Protein AF-A0A9E5QHW3-F1 (afdb_monomer)

Radius of gyration: 20.99 Å; Cα contacts (8 Å, |Δi|>4): 77; chains: 1; bounding box: 50×35×52 Å

Structure (mmCIF, N/CA/C/O backbone):
data_AF-A0A9E5QHW3-F1
#
_entry.id   AF-A0A9E5QHW3-F1
#
loop_
_atom_site.group_PDB
_atom_site.id
_atom_site.type_symbol
_atom_site.label_atom_id
_atom_site.label_alt_id
_atom_site.label_comp_id
_atom_site.label_asym_id
_atom_site.label_entity_id
_atom_site.label_seq_id
_atom_site.pdbx_PDB_ins_code
_atom_site.Cartn_x
_atom_site.Cartn_y
_atom_site.Cartn_z
_atom_site.occupancy
_atom_site.B_iso_or_equiv
_atom_site.auth_seq_id
_atom_site.auth_comp_id
_atom_site.auth_asym_id
_atom_site.auth_atom_id
_atom_site.pdbx_PDB_model_num
ATOM 1 N N . MET A 1 1 ? -14.652 7.446 2.215 1.00 88.50 1 MET A N 1
ATOM 2 C CA . MET A 1 1 ? -14.786 6.222 3.031 1.00 88.50 1 MET A CA 1
ATOM 3 C C . MET A 1 1 ? -13.491 6.023 3.794 1.00 88.50 1 MET A C 1
ATOM 5 O O . MET A 1 1 ? -12.458 6.479 3.314 1.00 88.50 1 MET A O 1
ATOM 9 N N . VAL A 1 2 ? -13.554 5.407 4.967 1.00 93.81 2 VAL A N 1
ATOM 10 C CA . VAL A 1 2 ? -12.398 5.106 5.817 1.00 93.81 2 VAL A CA 1
ATOM 11 C C . VAL A 1 2 ? -12.254 3.601 5.986 1.00 93.81 2 VAL A C 1
ATOM 13 O O . VAL A 1 2 ? -13.249 2.873 5.989 1.00 93.81 2 VAL A O 1
ATOM 16 N N . LYS A 1 3 ? -11.004 3.160 6.113 1.00 95.44 3 LYS A N 1
ATOM 17 C CA . LYS A 1 3 ? -10.635 1.804 6.510 1.00 95.44 3 LYS A CA 1
ATOM 18 C C . LYS A 1 3 ? -10.633 1.723 8.028 1.00 95.44 3 LYS A C 1
ATOM 20 O O . LYS A 1 3 ? -10.245 2.683 8.698 1.00 95.44 3 LYS A O 1
ATOM 25 N N . ILE A 1 4 ? -11.057 0.577 8.542 1.00 94.88 4 ILE A N 1
ATOM 26 C CA . ILE A 1 4 ? -11.172 0.323 9.974 1.00 94.88 4 ILE A CA 1
ATOM 27 C C . ILE A 1 4 ? -10.498 -1.011 10.272 1.00 94.88 4 ILE A C 1
ATOM 29 O O . ILE A 1 4 ? -10.780 -2.016 9.614 1.00 94.88 4 ILE A O 1
ATOM 33 N N . ARG A 1 5 ? -9.619 -1.012 11.274 1.00 94.56 5 ARG A N 1
ATOM 34 C CA . ARG A 1 5 ? -9.044 -2.222 11.859 1.00 94.56 5 ARG A CA 1
ATOM 35 C C . ARG A 1 5 ? -9.352 -2.242 13.353 1.00 94.56 5 ARG A C 1
ATOM 37 O O . ARG A 1 5 ? -8.955 -1.327 14.069 1.00 94.56 5 ARG A O 1
ATOM 44 N N . GLY A 1 6 ? -10.077 -3.262 13.802 1.00 95.62 6 GLY A N 1
ATOM 45 C CA . GLY A 1 6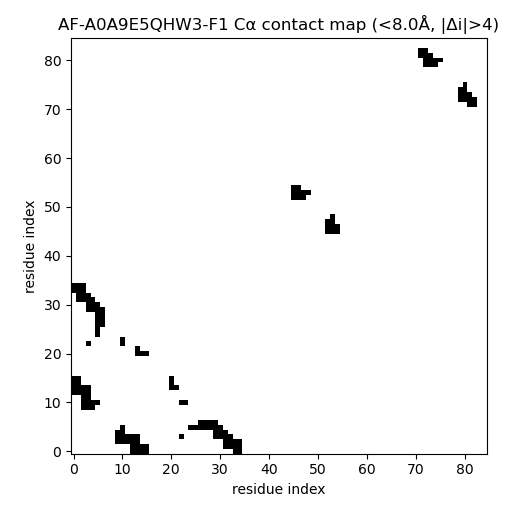 ? -10.426 -3.482 15.206 1.00 95.62 6 GLY A CA 1
ATOM 46 C C . GLY A 1 6 ? -9.764 -4.756 15.713 1.00 95.62 6 GLY A C 1
ATOM 47 O O . GLY A 1 6 ? -9.934 -5.804 15.097 1.00 95.62 6 GLY A O 1
ATOM 48 N N . ASP A 1 7 ? -8.965 -4.662 16.777 1.00 94.00 7 ASP A N 1
ATOM 49 C CA . ASP A 1 7 ? -8.255 -5.795 17.399 1.00 94.00 7 ASP A CA 1
ATOM 50 C C . ASP A 1 7 ? -7.494 -6.689 16.390 1.00 94.00 7 ASP A C 1
ATOM 52 O O . ASP A 1 7 ? -7.414 -7.908 16.519 1.00 94.00 7 ASP A O 1
ATOM 56 N N . GLY A 1 8 ? -6.925 -6.070 15.348 1.00 90.50 8 GLY A N 1
ATOM 57 C CA . GLY A 1 8 ? -6.172 -6.749 14.287 1.00 90.50 8 GLY A CA 1
ATOM 58 C C . GLY A 1 8 ? -7.004 -7.232 13.092 1.00 90.50 8 GLY A C 1
ATOM 59 O O . GLY A 1 8 ? -6.418 -7.551 12.057 1.00 90.50 8 GLY A O 1
ATOM 60 N N . PHE A 1 9 ? -8.335 -7.209 13.173 1.00 91.44 9 PHE A N 1
ATOM 61 C CA . PHE A 1 9 ? -9.238 -7.609 12.092 1.00 91.44 9 PHE A CA 1
ATOM 62 C C . PHE A 1 9 ? -9.697 -6.414 11.254 1.00 91.44 9 PHE A C 1
ATOM 64 O O . PHE A 1 9 ? -10.038 -5.353 11.779 1.00 91.44 9 PHE A O 1
ATOM 71 N N . VAL A 1 10 ? -9.713 -6.588 9.930 1.00 92.81 10 VAL A N 1
ATOM 72 C CA . VAL A 1 10 ? -10.209 -5.573 8.990 1.00 92.81 10 VAL A CA 1
ATOM 73 C C . VAL A 1 10 ? -11.735 -5.636 8.938 1.00 92.81 10 VAL A C 1
ATOM 75 O O . VAL A 1 10 ? -12.297 -6.689 8.645 1.00 92.81 10 VAL A O 1
ATOM 78 N N . GLN A 1 11 ? -12.391 -4.504 9.192 1.00 93.56 11 GLN A N 1
ATOM 79 C 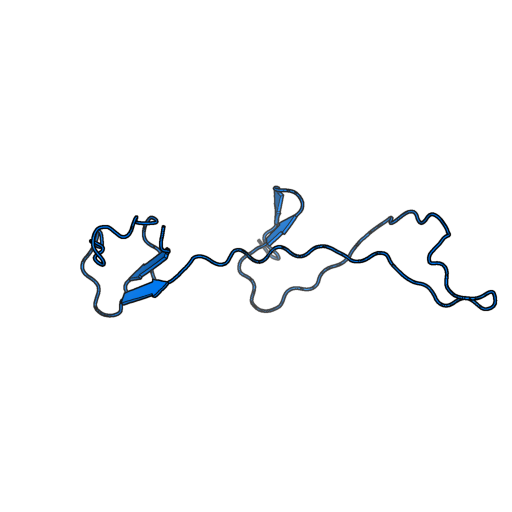CA . GLN A 1 11 ? -13.842 -4.347 9.062 1.00 93.56 11 GLN A CA 1
ATOM 80 C C . GLN A 1 11 ? -14.212 -3.718 7.702 1.00 93.56 11 GLN A C 1
ATOM 82 O O . GLN A 1 11 ? -13.347 -3.132 7.040 1.00 93.56 11 GLN A O 1
ATOM 87 N N . PRO A 1 12 ? -15.485 -3.807 7.264 1.00 94.12 12 PRO A N 1
ATOM 88 C CA . PRO A 1 12 ? -15.952 -3.133 6.055 1.00 94.12 12 PRO A CA 1
ATOM 89 C C . PRO A 1 12 ? -15.747 -1.615 6.098 1.00 94.12 12 PRO A C 1
ATOM 91 O O . PRO A 1 12 ? -15.920 -0.974 7.136 1.00 94.12 12 PRO A O 1
ATOM 94 N N . ASP A 1 13 ? -15.442 -1.026 4.942 1.00 94.69 13 ASP A N 1
ATOM 95 C CA . ASP A 1 13 ? -15.270 0.419 4.801 1.00 94.69 13 ASP A CA 1
ATOM 96 C C . ASP A 1 13 ? -16.536 1.176 5.219 1.00 94.69 13 ASP A C 1
ATOM 98 O O . ASP A 1 13 ? -17.653 0.831 4.820 1.00 94.69 13 ASP A O 1
ATOM 102 N N . LYS A 1 14 ? -16.362 2.268 5.970 1.00 94.44 14 LYS A N 1
ATOM 103 C CA . LYS A 1 14 ? -17.476 3.125 6.402 1.00 94.44 14 LYS A CA 1
ATOM 104 C C . LYS A 1 14 ? -17.369 4.525 5.818 1.00 94.44 14 LYS A C 1
ATOM 106 O O . LYS A 1 14 ? -16.285 5.041 5.525 1.00 94.44 14 LYS A O 1
ATOM 1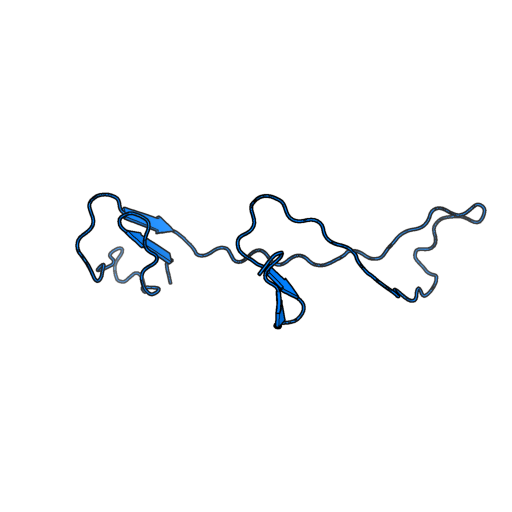11 N N . MET A 1 15 ? -18.516 5.165 5.628 1.00 94.62 15 MET A N 1
ATOM 112 C CA . MET A 1 15 ? -18.583 6.592 5.331 1.00 94.62 15 MET A CA 1
ATOM 113 C C . MET A 1 15 ? -18.574 7.368 6.648 1.00 94.62 15 MET A C 1
ATOM 115 O O . MET A 1 15 ? -19.314 7.023 7.561 1.00 94.62 15 MET A O 1
ATOM 119 N N . VAL A 1 16 ? -17.746 8.409 6.734 1.00 94.19 16 VAL A N 1
ATOM 120 C CA . VAL A 1 16 ? -17.793 9.351 7.857 1.00 94.19 16 VAL A CA 1
ATOM 121 C C . VAL A 1 16 ? -18.999 10.255 7.646 1.00 94.19 16 VAL A C 1
ATOM 123 O O . VAL A 1 16 ? -19.105 10.894 6.597 1.00 94.19 16 VAL A O 1
ATOM 126 N N . ILE A 1 17 ? -19.897 10.307 8.624 1.00 95.25 17 ILE A N 1
ATOM 127 C CA . ILE A 1 17 ? -21.097 11.145 8.589 1.00 95.25 17 ILE A CA 1
ATOM 128 C C . ILE A 1 17 ? -21.034 12.049 9.816 1.00 95.25 17 ILE A C 1
ATOM 130 O O . ILE A 1 17 ? -20.902 11.569 10.934 1.00 95.25 17 ILE A O 1
ATOM 134 N N . ASN A 1 18 ? -21.076 13.367 9.605 1.00 94.94 18 ASN A N 1
ATOM 135 C CA . ASN A 1 18 ? -21.004 14.372 10.676 1.00 94.94 18 ASN A CA 1
ATOM 136 C C . ASN A 1 18 ? -19.774 14.250 11.602 1.00 94.94 18 ASN A C 1
ATOM 138 O O . ASN A 1 18 ? -19.830 14.645 12.759 1.00 94.94 18 ASN A O 1
ATOM 142 N N . GLY A 1 19 ? -18.654 13.727 11.092 1.00 92.50 19 GLY A N 1
ATOM 143 C CA . GLY A 1 19 ? -17.424 13.543 11.873 1.00 92.50 19 GLY A CA 1
ATOM 144 C C . GLY A 1 19 ? -17.369 12.247 12.686 1.00 92.50 19 GLY A C 1
ATOM 145 O O . GLY A 1 19 ? -16.369 12.012 13.356 1.00 92.50 19 GLY A O 1
ATOM 146 N N . GLU A 1 20 ? -18.384 11.388 12.586 1.00 93.62 20 GLU A N 1
ATOM 147 C CA . GLU A 1 20 ? -18.467 10.128 13.324 1.00 93.62 20 GLU A CA 1
ATOM 148 C C . GLU A 1 20 ? -18.532 8.916 12.385 1.00 93.62 20 GLU A C 1
ATOM 150 O O . GLU A 1 20 ? -18.908 9.009 11.209 1.00 93.62 20 GLU A O 1
ATOM 155 N N . ILE A 1 21 ? -18.149 7.758 12.928 1.00 93.50 21 ILE A N 1
ATOM 156 C CA . ILE A 1 21 ? -18.336 6.440 12.321 1.00 93.50 21 ILE A CA 1
ATOM 157 C C . ILE A 1 21 ? -18.834 5.456 13.379 1.00 93.50 21 ILE A C 1
ATOM 159 O O . ILE A 1 21 ? -18.457 5.542 14.546 1.00 93.50 21 ILE A O 1
ATOM 163 N N . THR A 1 22 ? -19.642 4.488 12.958 1.00 93.75 22 THR A N 1
ATOM 164 C CA . THR A 1 22 ? -20.048 3.352 13.791 1.00 93.75 22 THR A CA 1
ATOM 165 C C . THR A 1 22 ? -19.306 2.107 13.319 1.00 93.75 22 THR A C 1
ATOM 167 O O . THR A 1 22 ? -19.351 1.773 12.132 1.00 93.75 22 THR A O 1
ATOM 170 N N . ILE A 1 23 ? -18.601 1.454 14.242 1.00 92.19 23 ILE A N 1
ATOM 171 C CA . ILE A 1 23 ? -17.922 0.173 14.011 1.00 92.19 23 ILE A CA 1
ATOM 172 C C . ILE A 1 23 ? -18.902 -0.984 14.232 1.00 92.19 23 ILE A C 1
ATOM 174 O O . ILE A 1 23 ? -19.820 -0.859 15.042 1.00 92.19 23 ILE A O 1
ATOM 178 N N . ASP A 1 24 ? -18.730 -2.081 13.494 1.00 90.12 24 ASP A N 1
ATOM 179 C CA . ASP A 1 24 ? -19.704 -3.186 13.490 1.00 90.12 24 ASP A CA 1
ATOM 180 C C . ASP A 1 24 ? -19.612 -4.046 14.757 1.00 90.12 24 ASP A C 1
ATOM 182 O O . ASP A 1 24 ? -20.625 -4.489 15.295 1.00 90.12 24 ASP A O 1
ATOM 186 N N . GLU A 1 25 ? -18.393 -4.238 15.257 1.00 90.50 25 GLU A N 1
ATOM 187 C CA . GLU A 1 25 ? -18.102 -4.991 16.474 1.00 90.50 25 GLU A CA 1
ATOM 188 C C . GLU A 1 25 ? -17.318 -4.119 17.454 1.00 90.50 25 GLU A C 1
ATOM 190 O O . GLU A 1 25 ? -16.465 -3.320 17.051 1.00 90.50 25 GLU A O 1
ATOM 195 N N . SER A 1 26 ? -17.599 -4.275 18.751 1.00 92.94 26 SER A N 1
ATOM 196 C CA . SER A 1 26 ? -16.826 -3.609 19.799 1.00 92.94 26 SER A CA 1
ATOM 197 C C . SER A 1 26 ? -15.394 -4.136 19.808 1.00 92.94 26 SER A C 1
ATOM 199 O O . SER A 1 26 ? -15.199 -5.347 19.891 1.00 92.94 26 SER A O 1
ATOM 201 N N . ALA A 1 27 ? -14.417 -3.235 19.798 1.00 94.69 27 ALA A N 1
ATOM 202 C CA . ALA A 1 27 ? -12.999 -3.572 19.830 1.00 94.69 27 ALA A CA 1
ATOM 203 C C . ALA A 1 27 ? -12.264 -2.750 20.897 1.00 94.69 27 ALA A C 1
ATOM 205 O O . ALA A 1 27 ? -12.690 -1.646 21.244 1.00 94.69 27 ALA A O 1
ATOM 206 N N . THR A 1 28 ? -11.159 -3.286 21.416 1.00 96.00 28 THR A N 1
ATOM 207 C CA . THR A 1 28 ? -10.337 -2.615 22.440 1.00 96.00 28 THR A CA 1
ATOM 208 C C . THR A 1 28 ? -9.333 -1.655 21.806 1.00 96.00 28 THR A C 1
ATOM 210 O O . THR A 1 28 ? -9.121 -0.549 22.305 1.00 96.00 28 THR A O 1
ATOM 213 N N . VAL A 1 29 ? -8.728 -2.062 20.690 1.00 95.62 29 VAL A N 1
ATOM 214 C CA . VAL A 1 29 ? -7.807 -1.255 19.890 1.00 95.62 29 VAL A CA 1
ATOM 215 C C . VAL A 1 29 ? -8.444 -1.000 18.533 1.00 95.62 29 VAL A C 1
ATOM 217 O O . VAL A 1 29 ? -8.706 -1.931 17.771 1.00 95.62 29 VAL A O 1
ATOM 220 N N . VAL A 1 30 ? -8.685 0.275 18.231 1.00 94.88 30 VAL A N 1
ATOM 221 C CA . VAL A 1 30 ? -9.316 0.708 16.982 1.00 94.88 30 VAL A CA 1
ATOM 222 C C . VAL A 1 30 ? -8.372 1.627 16.226 1.00 94.88 30 VAL A C 1
ATOM 224 O O . VAL A 1 30 ? -7.970 2.679 16.720 1.00 94.88 30 VAL A O 1
ATOM 227 N N . GLU A 1 31 ? -8.060 1.243 14.996 1.00 94.56 31 GLU A N 1
ATOM 228 C CA . GLU A 1 31 ? -7.317 2.055 14.043 1.00 94.56 31 GLU A CA 1
ATOM 229 C C . GLU A 1 31 ? -8.246 2.453 12.896 1.00 94.56 31 GLU A C 1
ATOM 231 O O . GLU A 1 31 ? -8.874 1.606 12.253 1.00 94.56 31 GLU A O 1
ATOM 236 N N . VAL A 1 32 ? -8.330 3.756 12.633 1.00 94.50 32 VAL A N 1
ATOM 237 C CA . VAL A 1 32 ? -9.161 4.329 11.570 1.00 94.50 32 VAL A CA 1
ATOM 238 C C . VAL A 1 32 ? -8.283 5.193 10.690 1.00 94.50 32 VAL A C 1
ATOM 240 O O . VAL A 1 32 ? -7.531 6.032 11.185 1.00 94.50 32 VAL A O 1
ATOM 243 N N . GLY A 1 33 ? -8.393 5.018 9.378 1.00 92.62 33 GLY A N 1
ATOM 244 C CA . GLY A 1 33 ? -7.576 5.777 8.446 1.00 92.62 33 GLY A CA 1
ATOM 245 C C . GLY A 1 33 ? -8.142 5.837 7.041 1.00 92.62 33 GLY A C 1
ATOM 246 O O . GLY A 1 33 ? -9.109 5.163 6.683 1.00 92.62 33 GLY A O 1
ATOM 247 N N . LEU A 1 34 ? -7.509 6.666 6.218 1.00 92.19 34 LEU A N 1
ATOM 248 C CA . LEU A 1 34 ? -7.751 6.656 4.784 1.00 92.19 34 LEU A CA 1
ATOM 249 C C . LEU A 1 34 ? -7.081 5.423 4.183 1.00 92.19 34 LEU A C 1
ATOM 251 O O . LEU A 1 34 ? -5.916 5.141 4.458 1.00 92.19 34 LEU A O 1
ATOM 255 N N . GLY A 1 35 ? -7.825 4.690 3.358 1.00 88.88 35 GLY A N 1
ATOM 256 C CA . GLY A 1 35 ? -7.256 3.574 2.616 1.00 88.88 35 GLY A CA 1
ATOM 257 C C . GLY A 1 35 ? -6.198 4.078 1.644 1.00 88.88 35 GLY A C 1
ATOM 258 O O . GLY A 1 35 ? -6.482 4.944 0.817 1.00 88.88 35 GLY A O 1
ATOM 259 N N . PHE A 1 36 ? -4.996 3.520 1.734 1.00 87.31 36 PHE A N 1
ATOM 260 C CA . PHE A 1 36 ? -3.938 3.743 0.762 1.00 87.31 36 PHE A CA 1
ATOM 261 C C . PHE A 1 36 ? -3.700 2.453 -0.015 1.00 87.31 36 PHE A C 1
ATOM 263 O O . PHE A 1 36 ? -3.289 1.445 0.556 1.00 87.31 36 PHE A O 1
ATOM 270 N N . ASN A 1 37 ? -3.970 2.498 -1.318 1.00 87.00 37 ASN A N 1
ATOM 271 C CA . ASN A 1 37 ? -3.695 1.396 -2.230 1.00 87.00 37 ASN A CA 1
ATOM 272 C C . ASN A 1 37 ? -2.456 1.772 -3.051 1.00 87.00 37 ASN A C 1
ATOM 274 O O . ASN A 1 37 ? -2.579 2.596 -3.962 1.00 87.00 37 ASN A O 1
ATOM 278 N N . PRO A 1 38 ? -1.267 1.234 -2.730 1.00 85.56 38 PRO A N 1
ATOM 279 C CA . PRO A 1 38 ? -0.064 1.551 -3.482 1.00 85.56 38 PRO A CA 1
ATOM 280 C C . PRO A 1 38 ? -0.199 1.034 -4.918 1.00 85.56 38 PRO A C 1
ATOM 282 O O . PRO A 1 38 ? -0.338 -0.167 -5.145 1.00 85.56 38 PRO A O 1
ATOM 285 N N . LEU A 1 39 ? -0.139 1.949 -5.887 1.00 90.81 39 LEU A N 1
ATOM 286 C CA . LEU A 1 39 ? 0.005 1.627 -7.303 1.00 90.81 39 LEU A CA 1
ATOM 287 C C . LEU A 1 39 ? 1.446 1.918 -7.711 1.00 90.81 39 LEU A C 1
ATOM 289 O O . LEU A 1 39 ? 1.924 3.041 -7.557 1.00 90.81 39 LEU A O 1
ATOM 293 N N . ILE A 1 40 ? 2.130 0.902 -8.227 1.00 88.75 40 ILE A N 1
ATOM 294 C CA . ILE A 1 40 ? 3.495 1.029 -8.734 1.00 88.75 40 ILE A CA 1
ATOM 295 C C . ILE A 1 40 ? 3.437 0.924 -10.250 1.00 88.75 40 ILE A C 1
ATOM 297 O O . ILE A 1 40 ? 2.989 -0.085 -10.792 1.00 88.75 40 ILE A O 1
ATOM 301 N N . GLU A 1 41 ? 3.930 1.956 -10.924 1.00 89.88 41 GLU A N 1
ATOM 302 C CA . GLU A 1 41 ? 4.131 1.956 -12.366 1.00 89.88 41 GLU A CA 1
ATOM 303 C C . GLU A 1 41 ? 5.629 1.931 -12.666 1.00 89.88 41 GLU A C 1
ATOM 305 O O . GLU A 1 41 ? 6.421 2.669 -12.073 1.00 89.88 41 GLU A O 1
ATOM 310 N N . VAL A 1 42 ? 6.031 1.044 -13.575 1.00 88.12 42 VAL A N 1
ATOM 311 C CA . VAL A 1 42 ? 7.429 0.951 -13.990 1.00 88.12 42 VAL A CA 1
ATOM 312 C C . VAL A 1 42 ? 7.773 2.109 -14.917 1.00 88.12 42 VAL A C 1
ATOM 314 O O . VAL A 1 42 ? 7.081 2.375 -15.897 1.00 88.12 42 VAL A O 1
ATOM 317 N N . LEU A 1 43 ? 8.885 2.779 -14.631 1.00 88.38 43 LEU A N 1
ATOM 318 C CA . LEU A 1 43 ? 9.409 3.804 -15.522 1.00 88.38 43 LEU A CA 1
ATOM 319 C C . LEU A 1 43 ? 10.033 3.171 -16.778 1.00 88.38 43 LEU A C 1
ATOM 321 O O . LEU A 1 43 ? 10.538 2.042 -16.719 1.00 88.38 43 LEU A O 1
ATOM 325 N N . PRO A 1 44 ? 10.065 3.898 -17.911 1.00 85.62 44 PRO A N 1
ATOM 326 C CA . PRO A 1 44 ? 10.796 3.464 -19.092 1.00 85.62 44 PRO A CA 1
ATOM 327 C C . PRO A 1 44 ? 12.260 3.154 -18.764 1.00 85.62 44 PRO A C 1
ATOM 329 O O . PRO A 1 44 ? 12.954 3.938 -18.117 1.00 85.62 44 PRO A O 1
ATOM 332 N N . VAL A 1 45 ? 12.753 2.012 -19.241 1.00 86.12 45 VAL A N 1
ATOM 333 C CA . VAL A 1 45 ? 14.140 1.597 -19.004 1.00 86.12 45 VAL A CA 1
ATOM 334 C C . VAL A 1 45 ? 15.091 2.464 -19.826 1.00 86.12 45 VAL A C 1
ATOM 336 O O . VAL A 1 45 ? 15.093 2.397 -21.057 1.00 86.12 45 VAL A O 1
ATOM 339 N N . ILE A 1 46 ? 15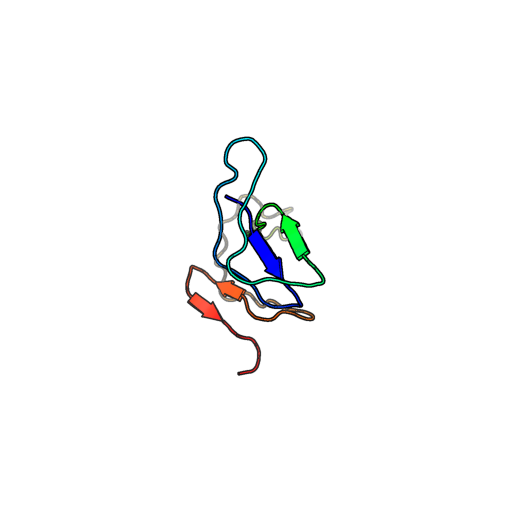.952 3.224 -19.149 1.00 85.50 46 ILE A N 1
ATOM 340 C CA . ILE A 1 46 ? 17.008 4.019 -19.781 1.00 85.50 46 ILE A CA 1
ATOM 341 C C . ILE A 1 46 ? 18.323 3.250 -19.713 1.00 85.50 46 ILE A C 1
ATOM 343 O O . ILE A 1 46 ? 18.846 2.971 -18.638 1.00 85.50 46 ILE A O 1
ATOM 347 N N . ILE A 1 47 ? 18.878 2.934 -20.880 1.00 84.69 47 ILE A N 1
ATOM 348 C CA . ILE A 1 47 ? 20.194 2.302 -21.000 1.00 84.69 47 ILE A CA 1
ATOM 349 C C . ILE A 1 47 ? 21.172 3.370 -21.481 1.00 84.69 47 ILE A C 1
ATOM 351 O O . ILE A 1 47 ? 20.931 3.988 -22.524 1.00 84.69 47 ILE A O 1
ATOM 355 N N . GLN A 1 48 ? 22.250 3.580 -20.727 1.00 81.81 48 GLN A N 1
ATOM 356 C CA . GLN A 1 48 ? 23.397 4.380 -21.154 1.00 81.81 48 GLN A CA 1
ATOM 357 C C . GLN A 1 48 ? 24.245 3.518 -22.093 1.00 81.81 48 GLN A C 1
ATOM 359 O O . GLN A 1 48 ? 24.824 2.521 -21.666 1.00 81.81 48 GLN A O 1
ATOM 364 N N . SER A 1 49 ? 24.261 3.851 -23.382 1.00 80.88 49 SER A N 1
ATOM 365 C CA . SER A 1 49 ? 25.083 3.158 -24.381 1.00 80.88 49 SER A CA 1
ATOM 366 C C . SER A 1 49 ? 26.309 3.996 -24.746 1.00 80.88 49 SER A C 1
ATOM 368 O O . SER A 1 49 ? 26.344 5.194 -24.465 1.00 80.88 49 SER A O 1
ATOM 370 N N . GLN A 1 50 ? 27.289 3.407 -25.440 1.00 78.31 50 GLN A N 1
ATOM 371 C CA . GLN A 1 50 ? 28.433 4.167 -25.97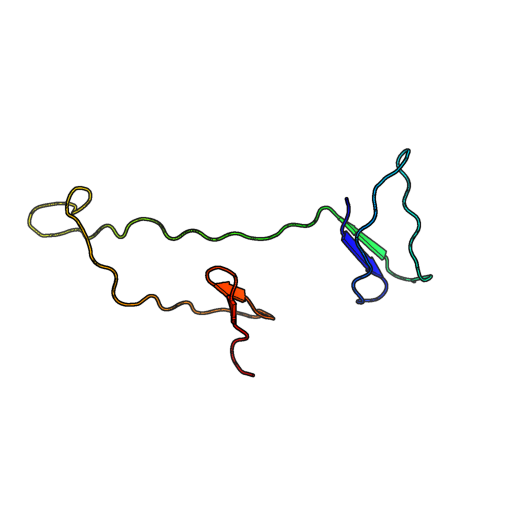0 1.00 78.31 50 GLN A CA 1
ATOM 372 C C . GLN A 1 50 ? 28.025 5.265 -26.972 1.00 78.31 50 GLN A C 1
ATOM 374 O O . GLN A 1 50 ? 28.785 6.196 -27.207 1.00 78.31 50 GLN A O 1
ATOM 379 N N . GLN A 1 51 ? 26.820 5.178 -27.542 1.00 80.19 51 GLN A N 1
ATOM 380 C CA . GLN A 1 51 ? 26.254 6.158 -28.478 1.00 80.19 51 GLN A CA 1
ATOM 381 C C . GLN A 1 51 ? 25.332 7.177 -27.781 1.00 80.19 51 GLN A C 1
ATOM 383 O O . GLN A 1 51 ? 24.704 7.994 -28.450 1.00 80.19 51 GLN A O 1
ATOM 388 N N . GLY A 1 52 ? 25.237 7.134 -26.446 1.00 80.25 52 GLY A N 1
ATOM 389 C CA . GLY A 1 52 ? 24.379 8.001 -25.641 1.00 80.25 52 GLY A CA 1
ATOM 390 C C . GLY A 1 52 ? 23.158 7.290 -25.034 1.00 80.25 52 GLY A C 1
ATOM 391 O O . GLY A 1 52 ? 23.002 6.066 -25.158 1.00 80.25 52 GLY A O 1
ATOM 392 N N . PRO A 1 53 ? 22.295 8.040 -24.324 1.00 81.25 53 PRO A N 1
ATOM 393 C CA . PRO A 1 53 ? 21.111 7.504 -23.667 1.00 81.25 53 PRO A CA 1
ATOM 394 C C . PRO A 1 53 ? 20.034 7.106 -24.678 1.00 81.25 53 PRO A C 1
ATOM 396 O O . PRO A 1 53 ? 19.760 7.787 -25.662 1.00 81.25 53 PRO A O 1
ATOM 399 N N . THR A 1 54 ? 19.368 5.994 -24.399 1.00 81.12 54 THR A N 1
ATOM 400 C CA . THR A 1 54 ? 18.453 5.333 -25.341 1.00 81.12 54 THR A CA 1
ATOM 401 C C . THR A 1 54 ? 16.981 5.747 -25.185 1.00 81.12 54 THR A C 1
ATOM 403 O O . THR A 1 54 ? 16.084 4.957 -25.474 1.00 81.12 54 THR A O 1
ATOM 406 N N . ASN A 1 55 ? 16.729 6.983 -24.744 1.00 79.69 55 ASN A N 1
ATOM 407 C CA . ASN A 1 55 ? 15.390 7.495 -24.403 1.00 79.69 55 ASN A CA 1
ATOM 408 C C . ASN A 1 55 ? 14.424 7.535 -25.599 1.00 79.69 55 ASN A C 1
ATOM 410 O O . ASN A 1 55 ? 13.219 7.410 -25.415 1.00 79.69 55 ASN A O 1
ATOM 414 N N . TYR A 1 56 ? 14.950 7.688 -26.818 1.00 79.56 56 TYR A N 1
ATOM 415 C CA . TYR A 1 56 ? 14.161 7.797 -28.053 1.00 79.56 56 TYR A CA 1
ATOM 416 C C . TYR A 1 56 ? 14.075 6.488 -28.848 1.00 79.56 56 TYR A C 1
ATOM 418 O O . TYR A 1 56 ? 13.488 6.455 -29.926 1.00 79.56 56 TYR A O 1
ATOM 426 N N . ILE A 1 57 ? 14.685 5.409 -28.350 1.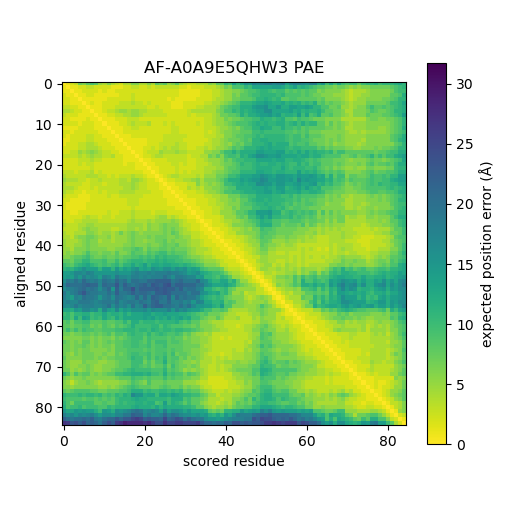00 82.31 57 ILE A N 1
ATOM 427 C CA . ILE A 1 57 ? 14.755 4.134 -29.066 1.00 82.31 57 ILE A CA 1
ATOM 428 C C . ILE A 1 57 ? 13.654 3.212 -28.532 1.00 82.31 57 ILE A C 1
ATOM 430 O O . ILE A 1 57 ? 13.657 2.935 -27.329 1.00 82.31 57 ILE A O 1
ATOM 434 N N . PRO A 1 58 ? 12.748 2.693 -29.387 1.00 83.75 58 PRO A N 1
ATOM 435 C CA . PRO A 1 58 ? 11.748 1.714 -28.978 1.00 83.75 58 PRO A CA 1
ATOM 436 C C . PRO A 1 58 ? 12.394 0.481 -28.341 1.00 83.75 58 PRO A C 1
ATOM 438 O O . PRO A 1 58 ? 13.377 -0.063 -28.847 1.00 83.75 58 PRO A O 1
ATOM 441 N N . LYS A 1 59 ? 11.828 0.025 -27.223 1.00 85.31 59 LYS A N 1
ATOM 442 C CA . LYS A 1 59 ? 12.322 -1.128 -26.462 1.00 85.31 59 LYS A CA 1
ATOM 443 C C . LYS A 1 59 ? 11.214 -2.151 -26.313 1.00 85.31 59 LYS A C 1
ATOM 445 O O . LYS A 1 59 ? 10.085 -1.802 -25.988 1.00 85.31 59 LYS A O 1
ATOM 450 N N . ARG A 1 60 ? 11.560 -3.425 -26.492 1.00 88.06 60 ARG A N 1
ATOM 451 C CA . ARG A 1 60 ? 10.679 -4.547 -26.166 1.00 88.06 60 ARG A CA 1
ATOM 452 C C . ARG A 1 60 ? 11.085 -5.127 -24.818 1.00 88.06 60 ARG A C 1
ATOM 454 O O . ARG A 1 60 ? 12.195 -5.636 -24.677 1.00 88.06 60 ARG A O 1
ATOM 461 N N . ILE A 1 61 ? 10.185 -5.060 -23.841 1.00 87.31 61 ILE A N 1
ATOM 462 C CA . ILE A 1 61 ? 10.387 -5.669 -22.524 1.00 87.31 61 ILE A CA 1
ATOM 463 C C . ILE A 1 61 ? 9.889 -7.113 -22.583 1.00 87.31 61 ILE A C 1
ATOM 465 O O . ILE A 1 61 ? 8.722 -7.356 -22.870 1.00 87.31 61 ILE A O 1
ATOM 469 N N . ASN A 1 62 ? 10.782 -8.074 -22.346 1.00 91.19 62 ASN A N 1
ATOM 470 C CA . ASN A 1 62 ? 10.439 -9.500 -22.409 1.00 91.19 62 ASN A CA 1
ATOM 471 C C . ASN A 1 62 ? 10.010 -10.068 -21.049 1.00 91.19 62 ASN A C 1
ATO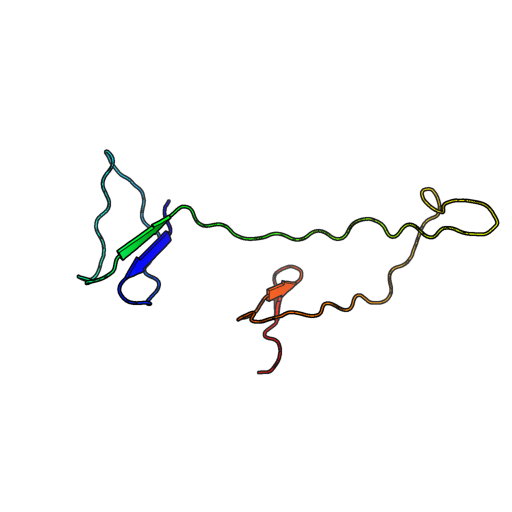M 473 O O . ASN A 1 62 ? 9.213 -11.000 -20.995 1.00 91.19 62 ASN A O 1
ATOM 477 N N . ARG A 1 63 ? 10.584 -9.556 -19.955 1.00 88.06 63 ARG A N 1
ATOM 478 C CA . ARG A 1 63 ? 10.317 -10.022 -18.593 1.00 88.06 63 ARG A CA 1
ATOM 479 C C . ARG A 1 63 ? 10.650 -8.931 -17.587 1.00 88.06 63 ARG A C 1
ATOM 481 O O . ARG A 1 63 ? 11.602 -8.181 -17.786 1.00 88.06 63 ARG A O 1
ATOM 488 N N . ILE A 1 64 ? 9.888 -8.906 -16.501 1.00 86.31 64 ILE A N 1
ATOM 489 C CA . ILE A 1 64 ? 10.144 -8.104 -15.308 1.00 86.31 64 ILE A CA 1
ATOM 490 C C . ILE A 1 64 ? 10.194 -9.075 -14.127 1.00 86.31 64 ILE A C 1
ATOM 492 O O . ILE A 1 64 ? 9.380 -9.993 -14.052 1.00 86.31 64 ILE A O 1
ATOM 496 N N . TRP A 1 65 ? 11.161 -8.888 -13.234 1.00 87.62 65 TRP A N 1
ATOM 497 C CA . TRP A 1 65 ? 11.232 -9.596 -11.959 1.00 87.62 65 TRP A CA 1
ATOM 498 C C . TRP A 1 65 ? 11.035 -8.578 -10.844 1.00 87.62 65 TRP A C 1
ATOM 500 O O . TRP A 1 65 ? 11.694 -7.540 -10.846 1.00 87.62 65 TRP A O 1
ATOM 510 N N . ALA A 1 66 ? 10.150 -8.884 -9.903 1.00 86.19 66 ALA A N 1
ATOM 511 C CA . ALA A 1 66 ? 9.942 -8.095 -8.699 1.00 86.19 66 ALA A CA 1
ATOM 512 C C . ALA A 1 66 ? 10.227 -8.977 -7.483 1.00 86.19 66 ALA A C 1
ATOM 514 O O . ALA A 1 66 ? 9.819 -10.137 -7.444 1.00 86.19 66 ALA A O 1
ATOM 515 N N . GLN A 1 67 ? 10.957 -8.430 -6.515 1.00 87.88 67 GLN A N 1
ATOM 516 C CA . GLN A 1 67 ? 11.193 -9.073 -5.229 1.00 87.88 67 GLN A CA 1
ATOM 517 C C . GLN A 1 67 ? 10.405 -8.310 -4.178 1.00 87.88 67 GLN A C 1
ATOM 519 O O . GLN A 1 67 ? 10.498 -7.085 -4.095 1.00 87.88 67 GLN A O 1
ATOM 524 N N . PHE A 1 68 ? 9.626 -9.043 -3.396 1.00 86.62 68 PHE A N 1
ATOM 525 C CA . PHE A 1 68 ? 8.797 -8.480 -2.346 1.00 86.62 68 PHE A CA 1
ATOM 526 C C . PHE A 1 68 ? 9.364 -8.880 -0.989 1.00 86.62 68 PHE A C 1
ATOM 528 O O . PHE A 1 68 ? 9.842 -10.000 -0.814 1.00 86.62 68 PHE A O 1
ATOM 535 N N . HIS A 1 69 ? 9.300 -7.960 -0.035 1.00 88.94 69 HIS A N 1
ATOM 536 C CA . HIS A 1 69 ? 9.706 -8.187 1.343 1.00 88.94 69 HIS A CA 1
ATOM 537 C C . HIS A 1 69 ? 8.484 -7.998 2.236 1.00 88.94 69 HIS A C 1
ATOM 539 O O . HIS A 1 69 ? 7.788 -6.996 2.088 1.00 88.94 69 HIS A O 1
ATOM 545 N N . GLU A 1 70 ? 8.207 -8.985 3.093 1.00 88.38 70 GLU A N 1
ATOM 546 C CA . GLU A 1 70 ? 7.105 -8.956 4.071 1.00 88.38 70 GLU A CA 1
ATOM 547 C C . GLU A 1 70 ? 5.751 -8.534 3.471 1.00 88.38 70 GLU A C 1
ATOM 549 O O . GLU A 1 70 ? 4.974 -7.791 4.065 1.00 88.38 70 GLU A O 1
ATOM 554 N N . THR A 1 71 ? 5.462 -9.010 2.256 1.00 86.31 71 THR A N 1
ATOM 555 C CA . THR A 1 71 ? 4.187 -8.743 1.589 1.00 86.31 71 THR A CA 1
ATOM 556 C C . THR A 1 71 ? 3.216 -9.899 1.793 1.00 86.31 71 THR A C 1
ATOM 558 O O . THR A 1 71 ? 3.615 -11.061 1.771 1.00 86.31 71 THR A O 1
ATOM 561 N N . LEU A 1 72 ? 1.929 -9.580 1.934 1.00 85.62 72 LEU A N 1
ATOM 562 C CA . LEU A 1 72 ? 0.855 -10.579 1.946 1.00 85.62 72 LEU A CA 1
ATOM 563 C C . LEU A 1 72 ? 0.454 -11.018 0.529 1.00 85.62 72 LEU A C 1
ATOM 565 O O . LEU A 1 72 ? -0.093 -12.099 0.342 1.00 85.62 72 LEU A O 1
ATOM 569 N N . GLY A 1 73 ? 0.704 -10.176 -0.474 1.00 87.81 73 GLY A N 1
ATOM 570 C CA . GLY A 1 73 ? 0.319 -10.417 -1.858 1.00 87.81 73 GLY A CA 1
ATOM 571 C C . GLY A 1 73 ? 0.291 -9.123 -2.655 1.00 87.81 73 GLY A C 1
ATOM 572 O O . GLY A 1 73 ? 0.279 -8.026 -2.095 1.00 87.81 73 GLY A O 1
ATOM 573 N N . VAL A 1 74 ? 0.282 -9.253 -3.976 1.00 89.75 74 VAL A N 1
ATOM 574 C CA . VAL A 1 74 ? 0.250 -8.121 -4.903 1.00 89.75 74 VAL A CA 1
ATOM 575 C C . VAL A 1 74 ? -0.732 -8.382 -6.032 1.00 89.75 74 VAL A C 1
ATOM 577 O O . VAL A 1 74 ? -1.054 -9.526 -6.336 1.00 89.75 74 VAL A O 1
ATOM 580 N N . TYR A 1 75 ? -1.183 -7.316 -6.681 1.00 90.31 75 TYR A N 1
ATOM 581 C CA . TYR A 1 75 ? -1.932 -7.420 -7.925 1.00 90.31 75 TYR A CA 1
ATOM 582 C C . TYR A 1 75 ? -1.039 -6.984 -9.079 1.00 90.31 75 TYR A C 1
ATOM 584 O O . TYR A 1 75 ? -0.448 -5.905 -9.035 1.00 90.31 75 TYR A O 1
ATOM 592 N N . VAL A 1 76 ? -0.959 -7.803 -10.123 1.00 89.06 76 VAL A N 1
ATOM 593 C CA . VAL A 1 76 ? -0.272 -7.464 -11.370 1.00 89.06 76 VAL A CA 1
ATOM 594 C C . VAL A 1 76 ? -1.319 -7.426 -12.469 1.00 89.06 76 VAL A C 1
ATOM 596 O O . VAL A 1 76 ? -1.922 -8.440 -12.797 1.00 89.06 76 VAL A O 1
ATOM 599 N N . ASN A 1 77 ? -1.577 -6.235 -13.013 1.00 86.62 77 ASN A N 1
ATOM 600 C CA . ASN A 1 77 ? -2.604 -6.006 -14.039 1.00 86.62 77 ASN A CA 1
ATOM 601 C C . ASN A 1 77 ? -4.002 -6.542 -13.662 1.00 86.62 77 ASN A C 1
ATOM 603 O O . ASN A 1 77 ? -4.752 -6.996 -14.520 1.00 86.62 77 ASN A O 1
ATOM 607 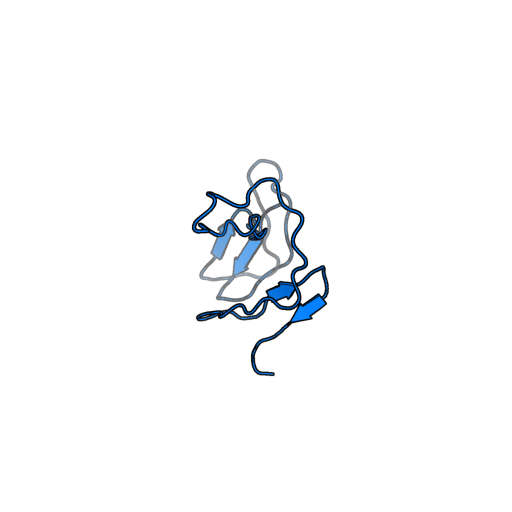N N . GLY A 1 78 ? -4.350 -6.488 -12.373 1.00 84.88 78 GLY A N 1
ATOM 608 C CA . GLY A 1 78 ? -5.631 -6.973 -11.848 1.00 84.88 78 GLY A CA 1
ATOM 609 C C . GLY A 1 78 ? -5.652 -8.457 -11.469 1.00 84.88 78 GLY A C 1
ATOM 610 O O . GLY A 1 78 ? -6.604 -8.889 -10.827 1.00 84.88 78 GLY A O 1
ATOM 611 N N . GLU A 1 79 ? -4.609 -9.223 -11.786 1.00 86.88 79 GLU A N 1
ATOM 612 C CA . GLU A 1 79 ? -4.462 -10.607 -11.334 1.00 86.88 79 GLU A CA 1
ATOM 613 C C . GLU A 1 79 ? -3.765 -10.648 -9.972 1.00 86.88 79 GLU A C 1
ATOM 615 O O . GLU A 1 79 ? -2.718 -10.025 -9.778 1.00 86.88 79 GLU A O 1
ATOM 620 N N . GLN A 1 80 ? -4.356 -11.363 -9.014 1.00 86.69 80 GLN A N 1
ATOM 621 C CA . GLN A 1 80 ? -3.766 -11.532 -7.693 1.00 86.69 80 GLN A CA 1
ATOM 622 C C . GLN A 1 80 ? -2.618 -12.540 -7.760 1.00 86.69 80 GLN A C 1
ATOM 624 O O . GLN A 1 80 ? -2.816 -13.697 -8.120 1.00 86.69 80 GLN A O 1
ATOM 629 N N . LEU A 1 81 ? -1.431 -12.109 -7.346 1.00 83.69 81 LEU A N 1
ATOM 630 C CA . LEU A 1 81 ? -0.265 -12.959 -7.166 1.00 83.69 81 LEU A CA 1
ATOM 631 C C . LEU A 1 81 ? 0.089 -13.010 -5.684 1.00 83.69 81 LEU A C 1
ATOM 633 O O . LEU A 1 81 ? 0.358 -11.983 -5.053 1.00 83.69 81 LEU A O 1
ATOM 637 N N . ILE A 1 82 ? 0.113 -14.220 -5.134 1.00 77.75 82 ILE A N 1
ATOM 638 C CA . ILE A 1 82 ? 0.555 -14.464 -3.765 1.00 77.75 82 ILE A CA 1
ATOM 639 C C . ILE A 1 82 ? 1.932 -15.123 -3.850 1.00 77.75 82 ILE A C 1
ATOM 641 O O . ILE A 1 82 ? 2.035 -16.261 -4.308 1.00 77.75 82 ILE A O 1
ATOM 645 N N . PRO A 1 83 ? 3.015 -14.419 -3.485 1.00 63.78 83 PRO A N 1
ATOM 646 C CA . PRO A 1 83 ? 4.333 -15.026 -3.490 1.00 63.78 83 PRO A CA 1
ATOM 647 C C . PRO A 1 83 ? 4.405 -16.091 -2.382 1.00 63.78 83 PRO A C 1
ATOM 649 O O . PRO A 1 83 ? 4.394 -15.753 -1.202 1.00 63.78 83 PRO A O 1
ATOM 652 N N . ASN A 1 84 ? 4.516 -17.364 -2.788 1.00 56.47 84 ASN A N 1
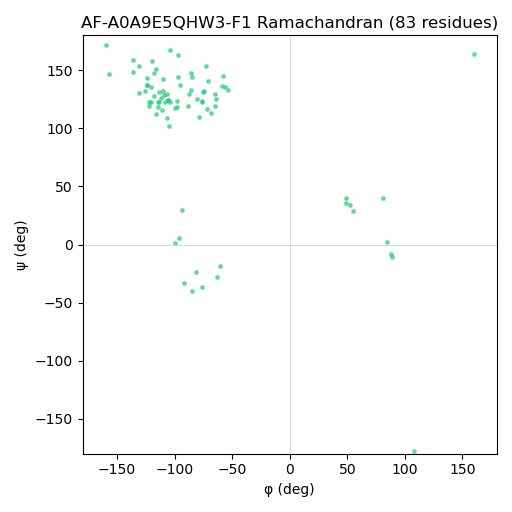ATOM 653 C CA . ASN A 1 84 ? 4.674 -18.575 -1.959 1.00 56.47 84 ASN A CA 1
ATOM 654 C C . ASN A 1 84 ? 3.406 -19.189 -1.318 1.00 56.47 84 ASN A C 1
ATOM 656 O O . ASN A 1 84 ? 3.484 -19.700 -0.199 1.00 56.47 84 ASN A O 1
ATOM 660 N N . LEU A 1 85 ? 2.282 -19.225 -2.043 1.00 50.75 85 LEU A N 1
ATOM 661 C CA . LEU A 1 85 ? 1.217 -20.225 -1.837 1.00 50.75 85 LEU A CA 1
ATOM 662 C C . LEU A 1 85 ? 1.108 -21.157 -3.046 1.00 50.75 85 LEU A C 1
ATOM 664 O O . LEU A 1 85 ? 1.315 -20.662 -4.177 1.00 50.75 85 LEU A O 1
#

Foldseek 3Di:
DKWKAAPNDTDDDDDQDPNDDDGPDDGPDMDIGHDDDDDDDDDPDWDQDPVGICPPPDDDDPDDDDDDDPDQWDADVNRIDGPPD

pLDDT: mean 87.83, std 7.63, range [50.75, 96.0]

Secondary structure (DSSP, 8-state):
-EEEEETTEEEEEE--BTTB---SS--SSEEEE--------PPPPP-EETTEE-TTS-----------SS-S-EEETTEEE-TT-

Sequence (85 aa):
MVKIRGDGFVQPDKMVINGEITIDESATVVEVGLGFNPLIEVLPVIIQSQQGPTNYIPKRINRIWAQFHETLGVYVNGEQLIPNL

Mean predicted aligned error: 7.33 Å

Solvent-accessible surface area (backbone atoms only — not comparable to full-atom values): 6152 Å² total; per-residue (Å²): 105,32,37,37,32,40,70,87,43,79,52,79,71,39,65,73,53,97,89,44,76,85,75,96,66,94,57,91,48,76,50,77,44,74,74,80,79,91,81,86,79,86,74,85,86,73,48,83,46,101,92,46,71,41,82,87,55,92,79,85,85,88,79,86,88,84,88,82,76,97,66,88,57,47,69,60,98,82,44,80,46,55,90,90,118